Protein AF-A0AAV4W127-F1 (afdb_monomer_lite)

Secondary structure (DSSP, 8-state):
--HHHHHHHHHHH-HHHHHHHHHHH-HHHHHHHHHHH-HHHHHHHHHHH-HHHHHHHHHHH-HHHHHHHHHHH-HHHHHHHHHHH-GGG-

pLDDT: mean 71.65, std 6.41, range [55.22, 86.81]

Structure (mmCIF, N/CA/C/O backbone):
data_AF-A0AAV4W127-F1
#
_entry.id   AF-A0AAV4W127-F1
#
loop_
_atom_site.group_PDB
_atom_site.id
_atom_site.type_symbol
_atom_site.label_atom_id
_atom_site.label_alt_id
_atom_site.label_comp_id
_atom_site.label_asym_id
_atom_site.label_entity_id
_atom_site.label_seq_id
_atom_site.pdbx_PDB_ins_code
_atom_site.Cartn_x
_atom_site.Cartn_y
_atom_site.Cartn_z
_atom_site.occupancy
_atom_site.B_iso_or_equiv
_atom_site.auth_seq_id
_atom_site.auth_comp_id
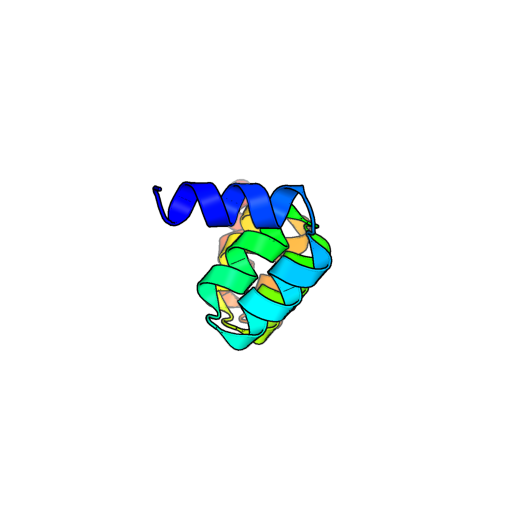_atom_site.auth_asym_id
_atom_site.auth_atom_id
_atom_site.pdbx_PDB_model_num
ATOM 1 N N . MET A 1 1 ? 20.727 -0.760 -16.065 1.00 57.16 1 MET A N 1
ATOM 2 C CA . MET A 1 1 ? 19.529 0.075 -15.812 1.00 57.16 1 MET A CA 1
ATOM 3 C C . MET A 1 1 ? 18.747 -0.553 -14.667 1.00 57.16 1 MET A C 1
ATOM 5 O O . MET A 1 1 ? 18.450 -1.736 -14.746 1.00 57.16 1 MET A O 1
ATOM 9 N N . ASN A 1 2 ? 18.507 0.171 -13.571 1.00 75.50 2 ASN A N 1
ATOM 10 C CA . ASN A 1 2 ? 17.820 -0.393 -12.403 1.00 75.50 2 ASN A CA 1
ATOM 11 C C . ASN A 1 2 ? 16.320 -0.584 -12.736 1.00 75.50 2 ASN A C 1
ATOM 13 O O . ASN A 1 2 ? 15.673 0.412 -13.076 1.00 75.50 2 ASN A O 1
ATOM 17 N N . PRO A 1 3 ? 15.752 -1.806 -12.652 1.00 71.44 3 PRO A N 1
ATOM 18 C CA . PRO A 1 3 ? 14.356 -2.079 -13.021 1.00 71.44 3 PRO A CA 1
ATOM 19 C C . PRO A 1 3 ? 13.347 -1.186 -12.286 1.00 71.44 3 PRO A C 1
ATOM 21 O O . PRO A 1 3 ? 12.356 -0.744 -12.863 1.00 71.44 3 PRO A O 1
ATOM 24 N N . ASN A 1 4 ? 13.643 -0.837 -11.029 1.00 76.94 4 ASN A N 1
ATOM 25 C CA . ASN A 1 4 ? 12.811 0.071 -10.237 1.00 76.94 4 ASN A CA 1
ATOM 26 C C . ASN A 1 4 ? 12.785 1.500 -10.794 1.00 76.94 4 ASN A C 1
ATOM 28 O O . ASN A 1 4 ? 11.777 2.193 -10.661 1.00 76.94 4 ASN A O 1
ATOM 32 N N . LEU A 1 5 ? 13.882 1.958 -11.400 1.00 80.50 5 LEU A N 1
ATOM 33 C CA . LEU A 1 5 ? 13.957 3.295 -11.983 1.00 80.50 5 LEU A CA 1
ATOM 34 C C . LEU A 1 5 ? 13.155 3.354 -13.287 1.00 80.50 5 LEU A C 1
ATOM 36 O O . LEU A 1 5 ? 12.376 4.281 -13.481 1.00 80.50 5 LEU A O 1
ATOM 40 N N . ALA A 1 6 ? 13.284 2.323 -14.128 1.00 79.62 6 ALA A N 1
ATOM 41 C CA . ALA A 1 6 ? 12.514 2.187 -15.363 1.00 79.62 6 ALA A CA 1
ATOM 42 C C . ALA A 1 6 ? 11.003 2.194 -15.086 1.00 79.62 6 ALA A C 1
ATOM 44 O O . ALA A 1 6 ? 10.247 2.897 -15.753 1.00 79.62 6 ALA A O 1
ATOM 45 N N . TRP A 1 7 ? 10.579 1.479 -14.040 1.00 79.75 7 TRP A N 1
ATOM 46 C CA . TRP A 1 7 ? 9.184 1.462 -13.616 1.00 79.75 7 TRP A CA 1
ATOM 47 C C . TRP A 1 7 ? 8.689 2.834 -13.146 1.00 79.75 7 TRP A C 1
ATOM 49 O O . TRP A 1 7 ? 7.634 3.292 -13.576 1.00 79.75 7 TRP A O 1
ATOM 59 N N . LYS A 1 8 ? 9.463 3.528 -12.301 1.00 78.56 8 LYS A N 1
ATOM 60 C CA . LYS A 1 8 ? 9.105 4.878 -11.835 1.00 78.56 8 LYS A CA 1
ATOM 61 C C . LYS A 1 8 ? 8.958 5.865 -12.995 1.00 78.56 8 LYS A C 1
ATOM 63 O O . LYS A 1 8 ? 8.003 6.637 -13.011 1.00 78.56 8 LYS A O 1
ATOM 68 N N . VAL A 1 9 ? 9.867 5.814 -13.968 1.00 81.50 9 VAL A N 1
ATOM 69 C CA . VAL A 1 9 ? 9.807 6.662 -15.168 1.00 81.50 9 VAL A CA 1
ATOM 70 C C . VAL A 1 9 ? 8.577 6.327 -16.017 1.00 81.50 9 VAL A C 1
ATOM 72 O O . VAL A 1 9 ? 7.880 7.240 -16.451 1.00 81.50 9 VAL A O 1
ATOM 75 N N . ALA A 1 10 ? 8.250 5.044 -16.194 1.00 79.88 10 ALA A N 1
ATOM 76 C CA . ALA A 1 10 ? 7.061 4.625 -16.937 1.00 79.88 10 ALA A CA 1
ATOM 77 C C . ALA A 1 10 ? 5.752 5.111 -16.290 1.00 79.88 10 ALA A C 1
ATOM 79 O O . ALA A 1 10 ? 4.861 5.584 -16.994 1.00 79.88 10 ALA A O 1
ATOM 80 N N . VAL A 1 11 ? 5.648 5.049 -14.956 1.00 80.75 11 VAL A N 1
ATOM 81 C CA . VAL A 1 11 ? 4.481 5.564 -14.215 1.00 80.75 11 VAL A CA 1
ATOM 82 C C . VAL A 1 11 ? 4.340 7.079 -14.381 1.00 80.75 11 VAL A C 1
ATOM 84 O O . VAL A 1 11 ? 3.223 7.556 -14.542 1.00 80.75 11 VAL A O 1
ATOM 87 N N . LEU A 1 12 ? 5.451 7.824 -14.377 1.00 82.25 12 LEU A N 1
ATOM 88 C CA . LEU A 1 12 ? 5.450 9.279 -14.573 1.00 82.25 12 LEU A CA 1
ATOM 89 C C . LEU A 1 12 ? 5.074 9.685 -16.002 1.00 82.25 12 LEU A C 1
ATOM 91 O O . LEU A 1 12 ? 4.294 10.613 -16.185 1.00 82.25 12 LEU A O 1
ATOM 95 N N . MET A 1 13 ? 5.622 9.002 -17.010 1.00 84.38 13 MET A N 1
ATOM 96 C CA . MET A 1 13 ? 5.392 9.361 -18.412 1.00 84.38 13 MET A CA 1
ATOM 97 C C . MET A 1 13 ? 4.047 8.877 -18.945 1.00 84.38 13 MET A C 1
ATOM 99 O O . MET A 1 13 ? 3.468 9.525 -19.813 1.00 84.38 13 MET A O 1
ATOM 103 N N . ASN A 1 14 ? 3.554 7.728 -18.473 1.00 86.81 14 ASN A N 1
ATOM 104 C CA . ASN A 1 14 ? 2.307 7.160 -18.976 1.00 86.81 14 ASN A CA 1
ATOM 105 C C . ASN A 1 14 ? 1.519 6.415 -17.878 1.00 86.81 14 ASN A C 1
ATOM 107 O O . ASN A 1 14 ? 1.446 5.179 -17.872 1.00 86.81 14 ASN A O 1
ATOM 111 N N . PRO A 1 15 ? 0.879 7.162 -16.958 1.00 79.19 15 PRO A N 1
ATOM 112 C CA . PRO A 1 15 ? 0.197 6.608 -15.787 1.00 79.19 15 PRO A CA 1
ATOM 113 C C . PRO A 1 15 ? -0.874 5.561 -16.139 1.00 79.19 15 PRO A C 1
ATOM 115 O O . PRO A 1 15 ? -0.951 4.502 -15.521 1.00 79.19 15 PRO A O 1
ATOM 118 N N . ASN A 1 16 ? -1.667 5.816 -17.187 1.00 81.19 16 ASN A N 1
ATOM 119 C CA . ASN A 1 16 ? -2.733 4.911 -17.634 1.00 81.19 16 ASN A CA 1
ATOM 120 C C . ASN A 1 16 ? -2.200 3.593 -18.211 1.00 81.19 16 ASN A C 1
ATOM 122 O O . ASN A 1 16 ? -2.813 2.541 -18.018 1.00 81.19 16 ASN A O 1
ATOM 126 N N . LEU A 1 17 ? -1.075 3.634 -18.928 1.00 82.56 17 LEU A N 1
ATOM 127 C CA . LEU A 1 17 ? -0.447 2.427 -19.463 1.00 82.56 17 LEU A CA 1
ATOM 128 C C . LEU A 1 17 ? 0.185 1.616 -18.327 1.00 82.56 17 LEU A C 1
ATOM 130 O O . LEU A 1 17 ? -0.027 0.406 -18.247 1.00 82.56 17 LEU A O 1
ATOM 134 N N . ALA A 1 18 ? 0.880 2.292 -17.407 1.00 83.69 18 ALA A N 1
ATOM 135 C CA . ALA A 1 18 ? 1.449 1.669 -16.219 1.00 83.69 18 ALA A CA 1
ATOM 136 C C . ALA A 1 18 ? 0.367 0.999 -15.358 1.00 83.69 18 ALA A C 1
ATOM 138 O O . ALA A 1 18 ? 0.571 -0.118 -14.893 1.00 83.69 18 ALA A O 1
ATOM 139 N N . TRP A 1 19 ? -0.807 1.625 -15.217 1.00 80.44 19 TRP A N 1
ATOM 140 C CA . TRP A 1 19 ? -1.976 1.038 -14.561 1.00 80.44 19 TRP A CA 1
ATOM 141 C C . TRP A 1 19 ? -2.434 -0.262 -15.236 1.00 80.44 19 TRP A C 1
ATOM 143 O O . TRP A 1 19 ? -2.523 -1.295 -14.574 1.00 80.44 19 TRP A O 1
ATOM 153 N N . LYS A 1 20 ? -2.662 -0.246 -16.557 1.00 80.69 20 LYS A N 1
ATOM 154 C CA . LYS A 1 20 ? -3.096 -1.440 -17.309 1.00 80.69 20 LYS A CA 1
ATOM 155 C C . LYS A 1 20 ? -2.107 -2.600 -17.175 1.00 80.69 20 LYS A C 1
ATOM 157 O O . LYS A 1 20 ? -2.520 -3.729 -16.928 1.00 80.69 20 LYS A O 1
ATOM 162 N N . VAL A 1 21 ? -0.809 -2.316 -17.294 1.00 81.19 21 VAL A N 1
ATOM 163 C CA . VAL A 1 21 ? 0.252 -3.325 -17.147 1.00 81.19 21 VAL A CA 1
ATOM 164 C C . VAL A 1 21 ? 0.319 -3.846 -15.710 1.00 81.19 21 VAL A C 1
ATOM 166 O O . VAL A 1 21 ? 0.411 -5.051 -15.493 1.00 81.19 21 VAL A O 1
ATOM 169 N N . ALA A 1 22 ? 0.226 -2.958 -14.719 1.00 81.50 22 ALA A N 1
ATOM 170 C CA . ALA A 1 22 ? 0.296 -3.326 -13.311 1.00 81.50 22 ALA A CA 1
ATOM 171 C C . ALA A 1 22 ? -0.860 -4.243 -12.885 1.00 81.50 22 ALA A C 1
ATOM 173 O O . ALA A 1 22 ? -0.622 -5.213 -12.168 1.00 81.50 22 ALA A O 1
ATOM 174 N N . VAL A 1 23 ? -2.083 -3.975 -13.362 1.00 75.62 23 VAL A N 1
ATOM 175 C CA . VAL A 1 23 ? -3.269 -4.816 -13.107 1.00 75.62 23 VAL A CA 1
ATOM 176 C C . VAL A 1 23 ? -3.106 -6.220 -13.687 1.00 75.62 23 VAL A C 1
ATOM 178 O O . VAL A 1 23 ? -3.517 -7.183 -13.047 1.00 75.62 23 VAL A O 1
ATOM 181 N N . LEU A 1 24 ? -2.482 -6.345 -14.861 1.00 80.06 24 LEU A N 1
ATOM 182 C CA . LEU A 1 24 ? -2.233 -7.636 -15.508 1.00 80.06 24 LEU A CA 1
ATOM 183 C C . LEU A 1 24 ? -1.096 -8.427 -14.850 1.00 80.06 24 LEU A C 1
ATOM 185 O O . LEU A 1 24 ? -1.142 -9.652 -14.823 1.00 80.06 24 LEU A O 1
ATOM 189 N N . MET A 1 25 ? -0.068 -7.744 -14.339 1.00 78.81 25 MET A N 1
ATOM 190 C CA . MET A 1 25 ? 1.132 -8.399 -13.812 1.00 78.81 25 MET A CA 1
ATOM 191 C C . MET A 1 25 ? 1.032 -8.787 -12.341 1.00 78.81 25 MET A C 1
ATOM 193 O O . MET A 1 25 ? 1.450 -9.884 -11.970 1.00 78.81 25 MET A O 1
ATOM 197 N N . ASN A 1 26 ? 0.595 -7.871 -11.470 1.00 77.31 26 ASN A N 1
ATOM 198 C CA . ASN A 1 26 ? 0.611 -8.135 -10.035 1.00 77.31 26 ASN A CA 1
ATOM 199 C C . ASN A 1 26 ? -0.339 -7.212 -9.252 1.00 77.31 26 ASN A C 1
ATOM 201 O O . ASN A 1 26 ? -0.212 -5.984 -9.334 1.00 77.31 26 ASN A O 1
ATOM 205 N N . PRO A 1 27 ? -1.176 -7.780 -8.367 1.00 69.69 27 PRO A N 1
ATOM 206 C CA . PRO A 1 27 ? -2.023 -7.019 -7.457 1.00 69.69 27 PRO A CA 1
ATOM 207 C C . PRO A 1 27 ? -1.296 -5.921 -6.659 1.00 69.69 27 PRO A C 1
ATOM 209 O O . PRO A 1 27 ? -1.757 -4.784 -6.571 1.00 69.69 27 PRO A O 1
ATOM 212 N N . ASN A 1 28 ? -0.101 -6.214 -6.142 1.00 74.56 28 ASN A N 1
ATOM 213 C CA . ASN A 1 28 ? 0.709 -5.261 -5.381 1.00 74.56 28 ASN A CA 1
ATOM 214 C C . ASN A 1 28 ? 1.294 -4.132 -6.246 1.00 74.56 28 ASN A C 1
ATOM 216 O O . ASN A 1 28 ? 1.540 -3.037 -5.735 1.00 74.56 28 ASN A O 1
ATOM 220 N N . LEU A 1 29 ? 1.550 -4.376 -7.536 1.00 75.62 29 LEU A N 1
ATOM 221 C CA . LEU A 1 29 ? 1.991 -3.325 -8.461 1.00 75.62 29 LEU A CA 1
ATOM 222 C C . LEU A 1 29 ? 0.826 -2.404 -8.803 1.00 75.62 29 LEU A C 1
ATOM 224 O O . LEU A 1 29 ? 0.984 -1.186 -8.730 1.00 75.62 29 LEU A O 1
ATOM 228 N N . ALA A 1 30 ? -0.345 -2.972 -9.100 1.00 76.00 30 ALA A N 1
ATOM 229 C CA . ALA A 1 30 ? -1.559 -2.198 -9.331 1.00 76.00 30 ALA A CA 1
ATOM 230 C C . ALA A 1 30 ? -1.872 -1.320 -8.115 1.00 76.00 30 ALA A C 1
ATOM 232 O O . ALA A 1 30 ? -2.068 -0.117 -8.257 1.00 76.00 30 ALA A O 1
ATOM 233 N N . TRP A 1 31 ? -1.787 -1.886 -6.910 1.00 74.00 31 TRP A N 1
ATOM 234 C CA . TRP A 1 31 ? -1.933 -1.152 -5.658 1.00 74.00 31 TRP A CA 1
ATOM 235 C C . TRP A 1 31 ? -1.028 0.093 -5.576 1.00 74.00 31 TRP A C 1
ATOM 237 O O . TRP A 1 31 ? -1.507 1.203 -5.335 1.00 74.00 31 TRP A O 1
ATOM 247 N N . LYS A 1 32 ? 0.276 -0.063 -5.840 1.00 75.25 32 LYS A N 1
ATOM 248 C CA . LYS A 1 32 ? 1.245 1.048 -5.809 1.00 75.25 32 LYS A CA 1
ATOM 249 C C . LYS A 1 32 ? 0.953 2.123 -6.859 1.00 75.25 32 LYS A C 1
ATOM 251 O O . LYS A 1 32 ? 1.103 3.305 -6.566 1.00 75.25 32 LYS A O 1
ATOM 256 N N . VAL A 1 33 ? 0.545 1.727 -8.065 1.00 75.38 33 VAL A N 1
ATOM 257 C CA . VAL A 1 33 ? 0.214 2.672 -9.145 1.00 75.38 33 VAL A CA 1
ATOM 258 C C . VAL A 1 33 ? -1.086 3.419 -8.847 1.00 75.38 33 VAL A C 1
ATOM 260 O O . VAL A 1 33 ? -1.142 4.633 -9.019 1.00 75.38 33 VAL A O 1
ATOM 263 N N . ALA A 1 34 ? -2.105 2.730 -8.333 1.00 76.62 34 ALA A N 1
ATOM 264 C CA . ALA A 1 34 ? -3.375 3.346 -7.963 1.00 76.62 34 ALA A CA 1
ATOM 265 C C . ALA A 1 34 ? -3.197 4.421 -6.881 1.00 76.62 34 ALA A C 1
ATOM 267 O O . ALA A 1 34 ? -3.781 5.496 -6.985 1.00 76.62 34 ALA A O 1
ATOM 268 N N . LEU A 1 35 ? -2.335 4.153 -5.892 1.00 73.25 35 LEU A N 1
ATOM 269 C CA . LEU A 1 35 ? -1.946 5.104 -4.845 1.00 73.25 35 LEU A CA 1
ATOM 270 C C . LEU A 1 35 ? -1.320 6.384 -5.411 1.00 73.25 35 LEU A C 1
ATOM 272 O O . LEU A 1 35 ? -1.604 7.469 -4.916 1.00 73.25 35 LEU A O 1
ATOM 276 N N . LEU A 1 36 ? -0.472 6.249 -6.435 1.00 75.56 36 LEU A N 1
ATOM 277 C CA . LEU A 1 36 ? 0.207 7.375 -7.082 1.00 75.56 36 LEU A CA 1
ATOM 278 C C . LEU A 1 36 ? -0.725 8.184 -7.990 1.00 75.56 36 LEU A C 1
ATOM 280 O O . LEU A 1 36 ? -0.530 9.385 -8.135 1.00 75.56 36 LEU A O 1
ATOM 284 N N . MET A 1 37 ? -1.714 7.539 -8.614 1.00 71.88 37 MET A N 1
ATOM 285 C CA . MET A 1 37 ? -2.615 8.195 -9.567 1.00 71.88 37 MET A CA 1
ATOM 286 C C . MET A 1 37 ? -3.784 8.906 -8.891 1.00 71.88 37 MET A C 1
ATOM 288 O O . MET A 1 37 ? -4.067 10.056 -9.218 1.00 71.88 37 MET A O 1
ATOM 292 N N . ASN A 1 38 ? -4.524 8.213 -8.018 1.00 73.31 38 ASN A N 1
ATOM 293 C CA . ASN A 1 38 ? -5.706 8.788 -7.381 1.00 73.31 38 ASN A CA 1
ATOM 294 C C . ASN A 1 38 ? -6.140 7.977 -6.145 1.00 73.31 38 ASN A C 1
ATOM 296 O O . ASN A 1 38 ? -6.367 6.766 -6.257 1.00 73.31 38 ASN A O 1
ATOM 300 N N . PRO A 1 39 ? -6.393 8.643 -5.005 1.00 68.12 39 PR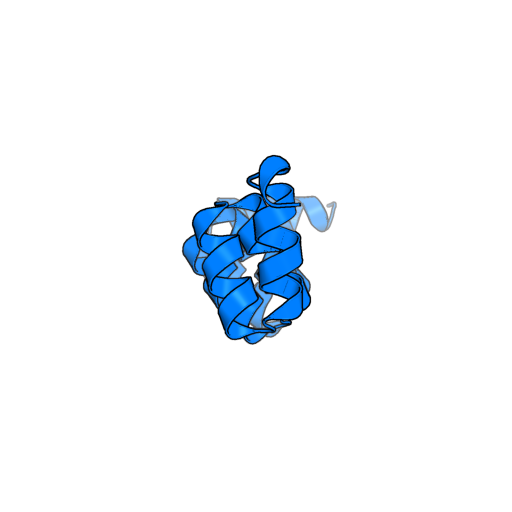O A N 1
ATOM 301 C CA . PRO A 1 39 ? -6.919 8.003 -3.807 1.00 68.12 39 PRO A CA 1
ATOM 302 C C . PRO A 1 39 ? -8.175 7.141 -4.026 1.00 68.12 39 PRO A C 1
ATOM 304 O O . PRO A 1 39 ? -8.255 6.008 -3.555 1.00 68.12 39 PRO A O 1
ATOM 307 N N . ASN A 1 40 ? -9.134 7.616 -4.821 1.00 71.44 40 ASN A N 1
ATOM 308 C CA . ASN A 1 40 ? -10.361 6.881 -5.146 1.00 71.44 40 ASN A CA 1
ATOM 309 C C . ASN A 1 40 ? -10.101 5.628 -5.992 1.00 71.44 40 ASN A C 1
ATOM 311 O O . ASN A 1 40 ? -10.866 4.663 -5.936 1.00 71.44 40 ASN A O 1
ATOM 315 N N . LEU A 1 41 ? -9.045 5.640 -6.805 1.00 71.75 41 LEU A N 1
ATOM 316 C CA . LEU A 1 41 ? -8.673 4.499 -7.635 1.00 71.75 41 LEU A CA 1
ATOM 317 C C . LEU A 1 41 ? -7.989 3.443 -6.771 1.00 71.75 41 LEU A C 1
ATOM 319 O O . LEU A 1 41 ? -8.375 2.280 -6.822 1.00 71.75 41 LEU A O 1
ATOM 323 N N . ALA A 1 42 ? -7.083 3.860 -5.883 1.00 72.12 42 ALA A N 1
ATOM 324 C CA . ALA A 1 42 ? -6.543 2.994 -4.839 1.00 72.12 42 ALA A CA 1
ATOM 325 C C . ALA A 1 42 ? -7.671 2.371 -4.002 1.00 72.12 42 ALA A C 1
ATOM 327 O O . ALA A 1 42 ? -7.722 1.152 -3.852 1.00 72.12 42 ALA A O 1
ATOM 328 N N . TRP A 1 43 ? -8.638 3.171 -3.557 1.00 68.75 43 TRP A N 1
ATOM 329 C CA . TRP A 1 43 ? -9.797 2.688 -2.811 1.00 68.75 43 TRP A CA 1
ATOM 330 C C . TRP A 1 43 ? -10.528 1.524 -3.509 1.00 68.75 43 TRP A C 1
ATOM 332 O O . TRP A 1 43 ? -10.707 0.458 -2.918 1.00 68.75 43 TRP A O 1
ATOM 342 N N . LYS A 1 44 ? -10.879 1.683 -4.793 1.00 71.31 44 LYS A N 1
ATOM 343 C CA . LYS A 1 44 ? -11.554 0.637 -5.587 1.00 71.31 44 LYS A CA 1
ATOM 344 C C . LYS A 1 44 ? -10.724 -0.643 -5.718 1.00 71.31 44 LYS A C 1
ATOM 346 O O . LYS A 1 44 ? -11.265 -1.743 -5.666 1.00 71.31 44 LYS A O 1
ATOM 351 N N . VAL A 1 45 ? -9.414 -0.498 -5.882 1.00 70.38 45 VAL A N 1
ATOM 352 C CA . VAL A 1 45 ? -8.482 -1.617 -6.081 1.00 70.38 45 VAL A CA 1
ATOM 353 C C . VAL A 1 45 ? -8.270 -2.392 -4.792 1.00 70.38 45 VAL A C 1
ATOM 355 O O . VAL A 1 45 ? -8.284 -3.620 -4.799 1.00 70.38 45 VAL A O 1
ATOM 358 N N . ALA A 1 46 ? -8.132 -1.683 -3.676 1.00 70.00 46 ALA A N 1
ATOM 359 C CA . ALA A 1 46 ? -7.998 -2.291 -2.363 1.00 70.00 46 ALA A CA 1
ATOM 360 C C . ALA A 1 46 ? -9.241 -3.120 -2.001 1.00 70.00 46 ALA A C 1
ATOM 362 O O . ALA A 1 46 ? -9.103 -4.235 -1.502 1.00 70.00 46 ALA A O 1
ATOM 363 N N . LEU A 1 47 ? -10.433 -2.606 -2.328 1.00 67.94 47 LEU A N 1
ATOM 364 C CA . LEU A 1 47 ? -11.716 -3.299 -2.165 1.00 67.94 47 LEU A CA 1
ATOM 365 C C . LEU A 1 47 ? -11.784 -4.614 -2.954 1.00 67.94 47 LEU A C 1
ATOM 367 O O . LEU A 1 47 ? -12.276 -5.609 -2.434 1.00 67.94 47 LEU A O 1
ATOM 371 N N . LEU A 1 48 ? -11.276 -4.616 -4.190 1.00 69.06 48 LEU A N 1
ATOM 372 C CA . LEU A 1 48 ? -11.264 -5.794 -5.063 1.00 69.06 48 LEU A CA 1
ATOM 373 C C . LEU A 1 48 ? -10.223 -6.843 -4.653 1.00 69.06 48 LEU A C 1
ATOM 375 O O . LEU A 1 48 ? -10.425 -8.026 -4.902 1.00 69.06 48 LEU A O 1
ATOM 379 N N . MET A 1 49 ? -9.098 -6.423 -4.069 1.00 66.44 49 MET A N 1
ATOM 380 C CA . MET A 1 49 ? -7.962 -7.314 -3.813 1.00 66.44 49 MET A CA 1
ATOM 381 C C . MET A 1 49 ? -7.990 -7.971 -2.444 1.00 66.44 49 MET A C 1
ATOM 383 O O . MET A 1 49 ? -7.729 -9.168 -2.340 1.00 66.44 49 MET A O 1
ATOM 387 N N . ASN A 1 50 ? -8.206 -7.194 -1.381 1.00 68.69 50 ASN A N 1
ATOM 388 C CA . ASN A 1 50 ? -8.197 -7.742 -0.032 1.00 68.69 50 ASN A CA 1
ATOM 389 C C . ASN A 1 50 ? -8.869 -6.781 0.959 1.00 68.69 50 ASN A C 1
ATOM 391 O O . ASN A 1 50 ? -8.449 -5.622 1.061 1.00 68.69 50 ASN A O 1
ATOM 395 N N . PRO A 1 51 ? -9.808 -7.274 1.780 1.00 65.44 51 PRO A N 1
ATOM 396 C CA . PRO A 1 51 ? -10.413 -6.495 2.847 1.00 65.44 51 PRO A CA 1
ATOM 397 C C . PRO A 1 51 ? -9.404 -5.783 3.766 1.00 65.44 51 PRO A C 1
ATOM 399 O O . PRO A 1 51 ? -9.552 -4.602 4.074 1.00 65.44 51 PRO A O 1
ATOM 402 N N . ASN A 1 52 ? -8.307 -6.455 4.123 1.00 68.69 52 ASN A N 1
ATOM 403 C CA . ASN A 1 52 ? -7.245 -5.890 4.960 1.00 68.69 52 ASN A CA 1
ATOM 404 C C . ASN A 1 52 ? -6.424 -4.801 4.254 1.00 68.69 52 ASN A C 1
ATOM 406 O O . ASN A 1 52 ? -5.869 -3.922 4.917 1.00 68.69 52 ASN A O 1
ATOM 410 N N . LEU A 1 53 ? -6.311 -4.850 2.922 1.00 66.81 53 LEU A N 1
ATOM 411 C CA . LEU A 1 53 ? -5.708 -3.756 2.159 1.00 66.81 53 LEU A CA 1
ATOM 412 C C . LEU A 1 53 ? -6.651 -2.563 2.165 1.00 66.81 53 LEU A C 1
ATOM 414 O O . LEU A 1 53 ? -6.230 -1.490 2.573 1.00 66.81 53 LEU A O 1
ATOM 418 N N . ALA A 1 54 ? -7.926 -2.753 1.824 1.00 66.50 54 ALA A N 1
ATOM 419 C CA . ALA A 1 54 ? -8.927 -1.688 1.907 1.00 66.50 54 ALA A CA 1
ATOM 420 C C . ALA A 1 54 ? -8.943 -1.031 3.297 1.00 66.50 54 ALA A C 1
ATOM 422 O O . ALA A 1 54 ? -8.913 0.194 3.394 1.00 66.50 54 ALA A O 1
ATOM 423 N N . TRP A 1 55 ? -8.840 -1.821 4.364 1.00 65.81 55 TRP A N 1
ATOM 424 C CA . TRP A 1 55 ? -8.698 -1.324 5.731 1.00 65.81 55 TRP A CA 1
ATOM 425 C C . TRP A 1 55 ? -7.530 -0.335 5.916 1.00 65.81 55 TRP A C 1
ATOM 427 O O . TRP A 1 55 ? -7.724 0.805 6.345 1.00 65.81 55 TRP A O 1
ATOM 437 N N . LYS A 1 56 ? -6.309 -0.739 5.539 1.00 68.50 56 LYS A N 1
ATOM 438 C CA . LYS A 1 56 ? -5.099 0.101 5.656 1.00 68.50 56 LYS A CA 1
ATOM 439 C C . LYS A 1 56 ? -5.191 1.389 4.837 1.00 68.50 56 LYS A C 1
ATOM 441 O O . LYS A 1 56 ? -4.627 2.412 5.210 1.00 68.50 56 LYS A O 1
ATOM 446 N N . VAL A 1 57 ? -5.897 1.329 3.719 1.00 66.25 57 VAL A N 1
ATOM 447 C CA . VAL A 1 57 ? -6.025 2.425 2.754 1.00 66.25 57 VAL A CA 1
ATOM 448 C C . VAL A 1 57 ? -7.009 3.461 3.228 1.00 66.25 57 VAL A C 1
ATOM 450 O O . VAL A 1 57 ? -6.726 4.654 3.172 1.00 66.25 57 VAL A O 1
ATOM 453 N N . ALA A 1 58 ? -8.141 2.994 3.738 1.00 66.88 58 ALA A N 1
ATOM 454 C CA . ALA A 1 58 ? -9.148 3.850 4.318 1.00 66.88 58 ALA A CA 1
ATOM 455 C C . ALA A 1 58 ? -8.565 4.643 5.501 1.00 66.88 58 ALA A C 1
ATOM 457 O O . ALA A 1 58 ? -8.755 5.854 5.567 1.00 66.88 58 ALA A O 1
ATOM 458 N N . LEU A 1 59 ? -7.758 3.988 6.350 1.00 67.81 59 LEU A N 1
ATOM 459 C CA . LEU A 1 59 ? -6.995 4.630 7.431 1.00 67.81 59 LEU A CA 1
ATOM 460 C C . LEU A 1 59 ? -6.037 5.725 6.940 1.00 67.81 59 LEU A C 1
ATOM 462 O O . LEU A 1 59 ? -5.957 6.779 7.561 1.00 67.81 59 LEU A O 1
ATOM 466 N N . LEU A 1 60 ? -5.319 5.487 5.838 1.00 67.31 60 LEU A N 1
ATOM 467 C CA . LEU A 1 60 ? -4.363 6.450 5.277 1.00 67.31 60 LEU A CA 1
ATOM 468 C C . LEU A 1 60 ? -5.035 7.644 4.586 1.00 67.31 60 LEU A C 1
ATOM 470 O O . LEU A 1 60 ? -4.443 8.716 4.528 1.00 67.31 60 LEU A O 1
ATOM 474 N N . MET A 1 61 ? -6.232 7.461 4.023 1.00 65.12 61 MET A N 1
ATOM 475 C CA . MET A 1 61 ? -6.885 8.485 3.201 1.00 65.12 61 MET A CA 1
ATOM 476 C C . MET A 1 61 ? -7.808 9.401 3.985 1.00 65.12 61 MET A C 1
ATOM 478 O O . MET A 1 61 ? -7.774 10.614 3.789 1.00 65.12 61 MET A O 1
ATOM 482 N N . ASN A 1 62 ? -8.696 8.829 4.799 1.00 69.19 62 ASN A N 1
ATOM 483 C CA . ASN A 1 62 ? -9.655 9.613 5.563 1.00 69.19 62 ASN A CA 1
ATOM 484 C C . ASN A 1 62 ? -10.274 8.766 6.684 1.00 69.19 62 ASN A C 1
ATOM 486 O O . ASN A 1 62 ? -10.831 7.701 6.398 1.00 69.19 62 ASN A O 1
ATOM 490 N N . PRO A 1 63 ? -10.309 9.274 7.923 1.00 66.31 63 PRO A N 1
ATOM 491 C CA . PRO A 1 63 ? -11.037 8.647 9.017 1.00 66.31 63 PRO A CA 1
ATOM 492 C C . PRO A 1 63 ? -12.483 8.239 8.660 1.00 66.31 63 PRO A C 1
ATOM 494 O O . PRO A 1 63 ? -12.897 7.105 8.885 1.00 66.31 63 PRO A O 1
ATOM 497 N N . ASN A 1 64 ? -13.241 9.097 7.976 1.00 69.25 64 ASN A N 1
ATOM 498 C CA . ASN A 1 64 ? -14.617 8.793 7.565 1.00 69.25 64 ASN A CA 1
ATOM 499 C C . ASN A 1 64 ? -14.710 7.652 6.540 1.00 69.25 64 ASN A C 1
ATOM 501 O O . ASN A 1 64 ? -15.697 6.913 6.523 1.00 69.25 64 ASN A O 1
ATOM 505 N N . LEU A 1 65 ? -13.698 7.495 5.679 1.00 65.81 65 LEU A N 1
ATOM 506 C CA . LEU A 1 65 ? -13.596 6.331 4.796 1.00 65.81 65 LEU A CA 1
ATOM 507 C C . LEU A 1 65 ? -13.298 5.086 5.625 1.00 65.81 65 LEU A C 1
ATOM 509 O O . LEU A 1 65 ? -13.993 4.092 5.459 1.00 65.81 65 LEU A O 1
ATOM 513 N N . ALA A 1 66 ? -12.349 5.147 6.562 1.00 66.69 66 ALA A N 1
ATOM 514 C CA . ALA A 1 66 ? -12.056 4.028 7.458 1.00 66.69 66 ALA A CA 1
ATOM 515 C C . ALA A 1 66 ? -13.315 3.546 8.190 1.00 66.69 66 ALA A C 1
ATOM 517 O O . ALA A 1 66 ? -13.623 2.358 8.160 1.00 66.69 66 ALA A O 1
ATOM 518 N N . TRP A 1 67 ? -14.120 4.458 8.731 1.00 66.38 67 TRP A N 1
ATOM 519 C CA . TRP A 1 67 ? -15.380 4.120 9.395 1.00 66.38 67 TRP A CA 1
ATOM 520 C C . TRP A 1 67 ? -16.371 3.361 8.493 1.00 66.38 67 TRP A C 1
ATOM 522 O O . TRP A 1 67 ? -16.863 2.293 8.863 1.00 66.38 67 TRP A O 1
ATOM 532 N N . LYS A 1 68 ? -16.626 3.864 7.275 1.00 67.44 68 LYS A N 1
ATOM 533 C CA . LYS A 1 68 ? -17.545 3.222 6.310 1.00 67.44 68 LYS A CA 1
ATOM 534 C C . LYS A 1 68 ? -17.105 1.810 5.924 1.00 67.44 68 LYS A C 1
ATOM 536 O O . LYS A 1 68 ? -17.934 0.938 5.682 1.00 67.44 68 LYS A O 1
ATOM 541 N N . VAL A 1 69 ? -15.801 1.591 5.861 1.00 65.00 69 VAL A N 1
ATOM 542 C CA . VAL A 1 69 ? -15.189 0.324 5.445 1.00 65.00 69 VAL A CA 1
ATOM 543 C C . VAL A 1 69 ? -15.232 -0.692 6.559 1.00 65.00 69 VAL A C 1
ATOM 545 O O . VAL A 1 69 ? -15.561 -1.852 6.325 1.00 65.00 69 VAL A O 1
ATOM 548 N N . ALA A 1 70 ? -14.956 -0.234 7.775 1.00 66.50 70 ALA A N 1
ATOM 549 C CA . ALA A 1 70 ? -15.093 -1.038 8.968 1.00 66.50 70 ALA A CA 1
ATOM 550 C C . ALA A 1 70 ? -16.530 -1.566 9.097 1.00 66.50 70 ALA A C 1
ATOM 552 O O . ALA A 1 70 ? -16.721 -2.765 9.271 1.00 66.50 70 ALA A O 1
ATOM 553 N N . LEU A 1 71 ? -17.529 -0.696 8.897 1.00 66.31 71 LEU A N 1
ATOM 554 C CA . LEU A 1 71 ? -18.952 -1.058 8.883 1.00 66.31 71 LEU A CA 1
ATOM 555 C C . LEU A 1 71 ? -19.301 -2.112 7.821 1.00 66.31 71 LEU A C 1
ATOM 557 O O . LEU A 1 71 ? -20.069 -3.024 8.108 1.00 66.31 71 LEU A O 1
ATOM 561 N N . LEU A 1 72 ? -18.734 -2.001 6.616 1.00 66.50 72 LEU A N 1
ATOM 562 C CA . LEU A 1 72 ? -18.963 -2.958 5.525 1.00 66.50 72 LEU A CA 1
ATOM 563 C C . LEU A 1 72 ? -18.304 -4.323 5.763 1.00 66.50 72 LEU A C 1
ATOM 565 O O . LEU A 1 72 ? -18.802 -5.329 5.266 1.00 66.50 72 LEU A O 1
ATOM 569 N N . MET A 1 73 ? -17.175 -4.366 6.475 1.00 64.69 73 MET A N 1
ATOM 570 C CA . MET A 1 73 ? -16.388 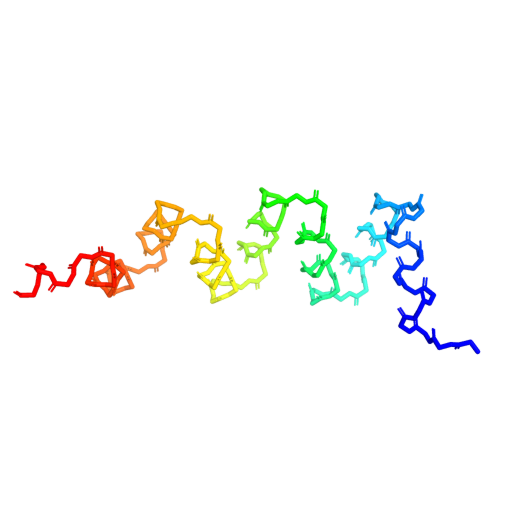-5.591 6.650 1.00 64.69 73 MET A CA 1
ATOM 571 C C . MET A 1 73 ? -16.720 -6.351 7.924 1.00 64.69 73 MET A C 1
ATOM 573 O O . MET A 1 73 ? -16.806 -7.578 7.897 1.00 64.69 73 MET A O 1
ATOM 577 N N . ASN A 1 74 ? -16.820 -5.649 9.055 1.00 66.56 74 ASN A N 1
ATOM 578 C CA . ASN A 1 74 ? -17.104 -6.262 10.345 1.00 66.56 74 ASN A CA 1
ATOM 579 C C . ASN A 1 74 ? -17.488 -5.196 11.393 1.00 66.56 74 ASN A C 1
ATOM 581 O O . ASN A 1 74 ? -16.686 -4.296 11.660 1.00 66.56 74 ASN A O 1
ATOM 585 N N . PRO A 1 75 ? -18.622 -5.340 12.096 1.00 65.38 75 PRO A N 1
ATOM 586 C CA . PRO A 1 75 ? -18.988 -4.464 13.213 1.00 65.38 75 PRO A CA 1
ATOM 587 C C . PRO A 1 75 ? -17.887 -4.319 14.280 1.00 65.38 75 PRO A C 1
ATOM 589 O O . PRO A 1 75 ? -17.667 -3.226 14.802 1.00 65.38 75 PRO A O 1
ATOM 592 N N . ASN A 1 76 ? -17.120 -5.383 14.551 1.00 68.31 76 ASN A N 1
ATOM 593 C CA . ASN A 1 76 ? -16.004 -5.347 15.505 1.00 68.31 76 ASN A CA 1
ATOM 594 C C . ASN A 1 76 ? -14.813 -4.518 15.002 1.00 68.31 76 ASN A C 1
ATOM 596 O O . ASN A 1 76 ? -14.091 -3.920 15.802 1.00 68.31 76 ASN A O 1
ATOM 600 N N . LEU A 1 77 ? -14.592 -4.476 13.682 1.00 65.06 77 LEU A N 1
ATOM 601 C CA . LEU A 1 77 ? -13.619 -3.556 13.093 1.00 65.06 77 LEU A CA 1
ATOM 602 C C . LEU A 1 77 ? -14.118 -2.122 13.242 1.00 65.06 77 LEU A C 1
ATOM 604 O O . LEU A 1 77 ? -13.326 -1.271 13.620 1.00 65.06 77 LEU A O 1
ATOM 608 N N . ALA A 1 78 ? -15.411 -1.854 13.031 1.00 64.38 78 ALA A N 1
ATOM 609 C CA . ALA A 1 78 ? -15.964 -0.510 13.213 1.00 64.38 78 ALA A CA 1
ATOM 610 C C . ALA A 1 78 ? -15.751 0.006 14.637 1.00 64.38 78 ALA A C 1
ATOM 612 O O . ALA A 1 78 ? -15.264 1.117 14.822 1.00 64.38 78 ALA A O 1
ATOM 613 N N . TRP A 1 79 ? -15.984 -0.826 15.649 1.00 66.69 79 TRP A N 1
ATOM 614 C CA . TRP A 1 79 ? -15.811 -0.411 17.040 1.00 66.69 79 TRP A CA 1
ATOM 615 C C . TRP A 1 79 ? -14.360 -0.024 17.392 1.00 66.69 79 TRP A C 1
ATOM 617 O O . TRP A 1 79 ? -14.120 1.026 17.989 1.00 66.69 79 TRP A O 1
ATOM 627 N N . LYS A 1 80 ? -13.365 -0.790 16.916 1.00 68.75 80 LYS A N 1
ATOM 628 C CA . LYS A 1 80 ? -11.933 -0.446 17.079 1.00 68.75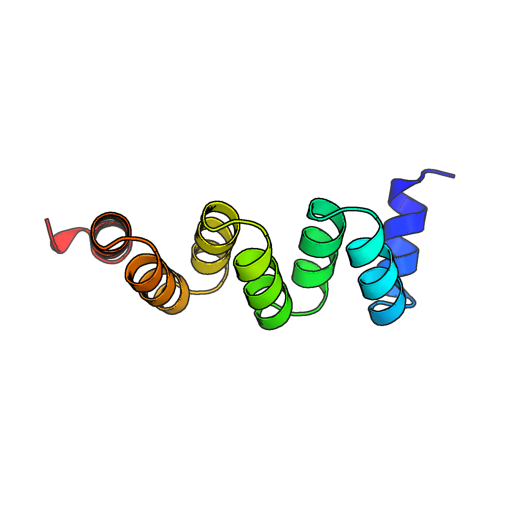 80 LYS A CA 1
ATOM 629 C C . LYS A 1 80 ? -11.559 0.902 16.454 1.00 68.75 80 LYS A C 1
ATOM 631 O O . LYS A 1 80 ? -10.606 1.549 16.878 1.00 68.75 80 LYS A O 1
ATOM 636 N N . VAL A 1 81 ? -12.291 1.311 15.429 1.00 67.44 81 VAL A N 1
ATOM 637 C CA . VAL A 1 81 ? -12.024 2.513 14.631 1.00 67.44 81 VAL A CA 1
ATOM 638 C C . VAL A 1 81 ? -12.643 3.733 15.275 1.00 67.44 81 VAL A C 1
ATOM 640 O O . VAL A 1 81 ? -12.015 4.787 15.285 1.00 67.44 81 VAL A O 1
ATOM 643 N N . ALA A 1 82 ? -13.820 3.561 15.881 1.00 67.94 82 ALA A N 1
ATOM 644 C CA . ALA A 1 82 ? -14.439 4.563 16.746 1.00 67.94 82 ALA A CA 1
ATOM 645 C C . ALA A 1 82 ? -13.487 4.931 17.878 1.00 67.94 82 ALA A C 1
ATOM 647 O O . ALA A 1 82 ? -13.216 6.109 18.069 1.00 67.94 82 ALA A O 1
ATOM 648 N N . LEU A 1 83 ? -12.923 3.930 18.558 1.00 71.12 83 LEU A N 1
ATOM 649 C CA . LEU A 1 83 ? -11.949 4.138 19.632 1.00 71.12 83 LEU A CA 1
ATOM 650 C C . LEU A 1 83 ? -10.677 4.851 19.163 1.00 71.12 83 LEU A C 1
ATOM 652 O O . LEU A 1 83 ? -10.173 5.727 19.855 1.00 71.12 83 LEU A O 1
ATOM 656 N N . LEU A 1 84 ? -10.162 4.508 17.978 1.00 70.38 84 LEU A N 1
ATOM 657 C CA . LEU A 1 84 ? -9.000 5.192 17.398 1.00 70.38 84 LEU A CA 1
ATOM 658 C C . LEU A 1 84 ? -9.284 6.661 17.056 1.00 70.38 84 LEU A C 1
ATOM 660 O O . LEU A 1 84 ? -8.400 7.499 17.203 1.00 70.38 84 LEU A O 1
ATOM 664 N N . MET A 1 85 ? -10.490 6.971 16.574 1.00 68.00 85 MET A N 1
ATOM 665 C CA . MET A 1 85 ? -10.882 8.341 16.215 1.00 68.00 85 MET A CA 1
ATOM 666 C C . MET A 1 85 ? -11.333 9.164 17.409 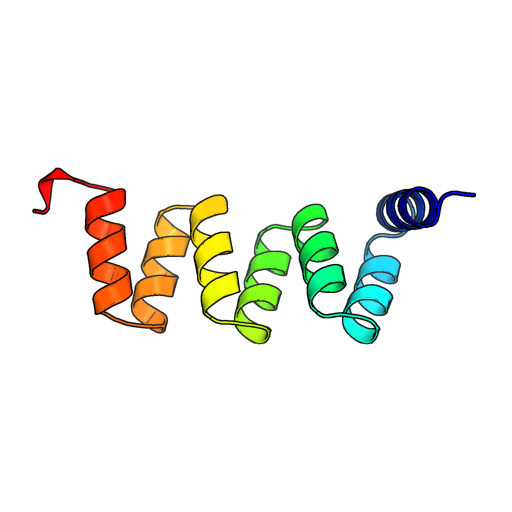1.00 68.00 85 MET A C 1
ATOM 668 O O . MET A 1 85 ? -1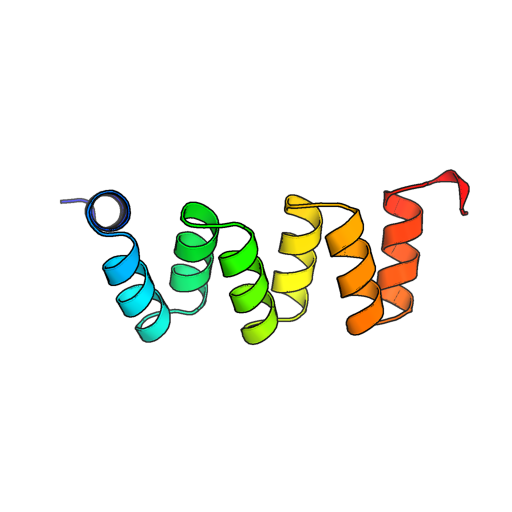1.243 10.389 17.379 1.00 68.00 85 MET A O 1
ATOM 672 N N . ASN A 1 86 ? -11.857 8.501 18.430 1.00 68.44 86 ASN A N 1
ATOM 673 C CA . ASN A 1 86 ? -12.397 9.138 19.607 1.00 68.44 86 ASN A CA 1
ATOM 674 C C . ASN A 1 86 ? -12.175 8.211 20.814 1.00 68.44 86 ASN A C 1
ATOM 676 O O . ASN A 1 86 ? -13.034 7.385 21.134 1.00 68.44 86 ASN A O 1
ATOM 680 N N . PRO A 1 87 ? -11.015 8.335 21.487 1.00 63.19 87 PRO A N 1
ATOM 681 C CA . PRO A 1 87 ? -10.643 7.477 22.615 1.00 63.19 87 PRO A CA 1
ATOM 682 C C . PRO A 1 87 ? -11.635 7.540 23.781 1.00 63.19 87 PRO A C 1
ATOM 684 O O . PRO A 1 87 ? -11.705 6.617 24.580 1.00 63.19 87 PRO A O 1
ATOM 687 N N . ASN A 1 88 ? -12.429 8.613 23.846 1.00 70.75 88 ASN A N 1
ATOM 688 C CA . ASN A 1 88 ? -13.438 8.857 24.876 1.00 70.75 88 ASN A CA 1
ATOM 689 C C . ASN A 1 88 ? -14.726 8.031 24.698 1.00 70.75 88 ASN A C 1
ATOM 691 O O . ASN A 1 88 ? -15.660 8.201 25.473 1.00 70.75 88 ASN A O 1
ATOM 695 N N . LEU A 1 89 ? -14.815 7.188 23.662 1.00 61.06 89 LEU A N 1
ATOM 696 C CA . LEU A 1 89 ? -15.928 6.251 23.460 1.00 61.06 89 LEU A CA 1
ATOM 697 C C . LEU A 1 89 ? -15.755 4.924 24.234 1.00 61.06 89 LEU A C 1
ATOM 699 O O . LEU A 1 89 ? -16.588 4.033 24.064 1.00 61.06 89 LEU A O 1
ATOM 703 N N . ALA A 1 90 ? -14.679 4.784 25.022 1.00 55.22 90 ALA A N 1
ATOM 704 C CA . ALA A 1 90 ? -14.417 3.650 25.916 1.00 55.22 90 ALA A CA 1
ATOM 705 C C . ALA A 1 90 ? -15.177 3.762 27.244 1.00 55.22 90 ALA A C 1
ATOM 707 O O . ALA A 1 90 ? -15.192 4.876 27.814 1.00 55.22 90 ALA A O 1
#

Radius of gyration: 15.85 Å; chains: 1; bounding box: 38×18×45 Å

Foldseek 3Di:
DPPVVVLVVCCVVPLPVQLVVQVVPDLVSNLVSLVVPDLVSNLVSLVVPDLVSNLVSLVVPDLVSNLVSLVVPDPVSNVVSCCVVPVVVD

Sequence (90 aa):
MNPNLAWKVAVLMNPNLAWKVAVLMNPNLAWKVALLMNPNLAWKVALLMNPNLAWKVALLMNPNLAWKVALLMNPNLAWKVALLMNPNLA

Organism: NCBI:txid1538125